Protein AF-A0A838WK75-F1 (afdb_monomer_lite)

Sequence (89 aa):
MPDPVFYSIGVDRPVTPEEPLPPLPPIPRGALVVIEGRAPIWRYGLAFHRLHGSAAGAVAVYDPRLGAVVVASHVTGYTEGQVLDLEPP

Foldseek 3Di:
DPDEAEQEQADPDDDDPVDDGDDGDDDAQQHEYEYDYDDDPVSVVVVVVVPPPPSHQWYFYQDPVFATATCDGNDPVDDHRDTDPDDDD

Radius of gyration: 12.43 Å; chains: 1; bounding box: 28×28×35 Å

Structure (mmCIF, N/CA/C/O backbone):
data_AF-A0A838WK75-F1
#
_entry.id   AF-A0A838WK75-F1
#
loop_
_atom_site.group_PDB
_atom_site.id
_atom_site.type_symbol
_atom_site.label_atom_id
_atom_site.label_alt_id
_atom_site.label_comp_id
_atom_site.label_asym_id
_atom_site.label_entity_id
_atom_site.label_seq_id
_atom_site.pdbx_PDB_ins_code
_atom_site.Cartn_x
_atom_site.Cartn_y
_atom_site.Cartn_z
_atom_site.occupancy
_atom_site.B_iso_or_equiv
_atom_site.auth_seq_id
_atom_site.auth_comp_id
_atom_site.auth_asym_id
_atom_site.auth_atom_id
_atom_site.pdbx_PDB_model_num
ATOM 1 N N . MET A 1 1 ? -14.226 8.549 6.845 1.00 62.12 1 MET A N 1
ATOM 2 C CA . MET A 1 1 ? -12.798 8.526 6.457 1.00 62.12 1 MET A CA 1
ATOM 3 C C . MET A 1 1 ? -12.729 8.819 4.967 1.00 62.12 1 MET A C 1
ATOM 5 O O . MET A 1 1 ? -13.730 8.550 4.316 1.00 62.12 1 MET A O 1
ATOM 9 N N . PRO A 1 2 ? -11.649 9.427 4.447 1.00 76.81 2 PRO A N 1
ATOM 10 C CA . PRO A 1 2 ? -11.489 9.560 3.002 1.00 76.81 2 PRO A CA 1
ATOM 11 C C . PRO A 1 2 ? -11.538 8.179 2.343 1.00 76.81 2 PRO A C 1
ATOM 13 O O . PRO A 1 2 ? -11.114 7.200 2.965 1.00 76.81 2 PRO A O 1
ATOM 16 N N . ASP A 1 3 ? -12.050 8.121 1.116 1.00 90.94 3 ASP A N 1
ATOM 17 C CA . ASP A 1 3 ? -12.071 6.889 0.330 1.00 90.94 3 ASP A CA 1
ATOM 18 C C . ASP A 1 3 ? -10.644 6.335 0.161 1.00 90.94 3 ASP A C 1
ATOM 20 O O . ASP A 1 3 ? -9.684 7.118 0.087 1.00 90.94 3 ASP A O 1
ATOM 24 N N . PRO A 1 4 ? -10.474 5.000 0.133 1.00 95.81 4 PRO A N 1
ATOM 25 C CA . PRO A 1 4 ? -9.170 4.396 -0.089 1.00 95.81 4 PRO A CA 1
ATOM 26 C C . PRO A 1 4 ? -8.611 4.815 -1.451 1.00 95.81 4 PRO A C 1
ATOM 28 O O . PRO A 1 4 ? -9.307 4.822 -2.464 1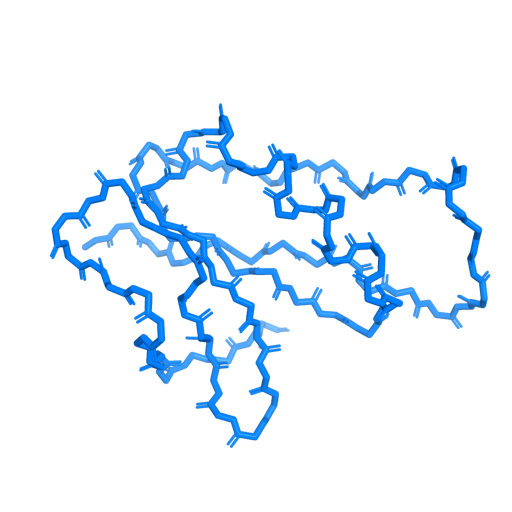.00 95.81 4 PRO A O 1
ATOM 31 N N . VAL A 1 5 ? -7.322 5.142 -1.472 1.00 98.19 5 VAL A N 1
ATOM 32 C CA . VAL A 1 5 ? -6.596 5.478 -2.696 1.00 98.19 5 VAL A CA 1
ATOM 33 C C . VAL A 1 5 ? -5.863 4.236 -3.179 1.00 98.19 5 VAL A C 1
ATOM 35 O O . VAL A 1 5 ? -4.985 3.725 -2.487 1.00 98.19 5 VAL A O 1
ATOM 38 N N . PHE A 1 6 ? -6.183 3.765 -4.380 1.00 98.38 6 PHE A N 1
ATOM 39 C CA . PHE A 1 6 ? -5.478 2.643 -4.993 1.00 98.38 6 PHE A CA 1
ATOM 40 C C . PHE A 1 6 ? -4.256 3.130 -5.770 1.00 98.38 6 PHE A C 1
ATOM 42 O O . PHE A 1 6 ? -4.338 4.058 -6.577 1.00 98.38 6 PHE A O 1
ATOM 49 N N . TYR A 1 7 ? -3.110 2.499 -5.522 1.00 98.50 7 TYR A N 1
ATOM 50 C CA . TYR A 1 7 ? -1.872 2.732 -6.248 1.00 98.50 7 TYR A CA 1
ATOM 51 C C . TYR A 1 7 ? -1.498 1.489 -7.054 1.00 98.50 7 TYR A C 1
ATOM 53 O O . TYR A 1 7 ? -0.876 0.558 -6.535 1.00 98.50 7 TYR A O 1
ATOM 61 N N . SER A 1 8 ? -1.882 1.499 -8.331 1.00 98.31 8 SER A N 1
ATOM 62 C CA . SER A 1 8 ? -1.587 0.412 -9.261 1.00 98.31 8 SER A CA 1
ATOM 63 C C . SER A 1 8 ? -0.119 0.417 -9.654 1.00 98.31 8 SER A C 1
ATOM 65 O O . SER A 1 8 ? 0.358 1.366 -10.276 1.00 98.31 8 SER A O 1
ATOM 67 N N . ILE A 1 9 ? 0.607 -0.643 -9.306 1.00 98.50 9 ILE A N 1
ATOM 68 C CA . ILE A 1 9 ? 2.015 -0.841 -9.686 1.00 98.50 9 ILE A CA 1
ATOM 69 C C . ILE A 1 9 ? 2.207 -1.996 -10.672 1.00 98.50 9 ILE A C 1
ATOM 71 O O . ILE A 1 9 ? 3.353 -2.348 -10.979 1.00 98.50 9 ILE A O 1
ATOM 75 N N . GLY A 1 10 ? 1.099 -2.586 -11.131 1.00 97.81 10 GLY A N 1
ATOM 76 C CA . GLY A 1 10 ? 1.072 -3.740 -12.018 1.00 97.81 10 GLY A CA 1
ATOM 77 C C . GLY A 1 10 ? 1.814 -3.507 -13.333 1.00 97.81 10 GLY A C 1
ATOM 78 O O . GLY A 1 10 ? 1.892 -2.389 -13.840 1.00 97.81 10 GLY A O 1
ATOM 79 N N . VAL A 1 11 ? 2.374 -4.584 -13.874 1.00 97.75 11 VAL A N 1
ATOM 80 C CA . VAL A 1 11 ? 3.096 -4.594 -15.150 1.00 97.75 11 VAL A CA 1
ATOM 81 C C . VAL A 1 11 ? 2.611 -5.763 -16.006 1.00 97.75 11 VAL A C 1
ATOM 83 O O . VAL A 1 11 ? 2.256 -6.820 -15.487 1.00 97.75 11 VAL A O 1
ATOM 86 N N . ASP A 1 12 ? 2.592 -5.579 -17.323 1.00 97.31 12 ASP A N 1
ATOM 87 C CA . ASP A 1 12 ? 2.139 -6.562 -18.318 1.00 97.31 12 ASP A CA 1
ATOM 88 C C . ASP A 1 12 ? 3.293 -7.337 -18.981 1.00 97.31 12 ASP A C 1
ATOM 90 O O . ASP A 1 12 ? 3.076 -8.296 -19.721 1.00 97.31 12 ASP A O 1
ATOM 94 N N . ARG A 1 13 ? 4.534 -6.948 -18.678 1.00 97.38 13 ARG A N 1
ATOM 95 C CA . ARG A 1 13 ? 5.774 -7.538 -19.188 1.00 97.38 13 ARG A CA 1
ATOM 96 C C . ARG A 1 13 ? 6.821 -7.672 -18.078 1.00 97.38 13 ARG A C 1
ATOM 98 O O . ARG A 1 13 ? 6.699 -7.015 -17.042 1.00 97.38 13 ARG A O 1
ATOM 105 N N . PRO A 1 14 ? 7.879 -8.479 -18.278 1.00 97.38 14 PRO A N 1
ATOM 106 C CA . PRO A 1 14 ? 9.047 -8.442 -17.408 1.00 97.38 14 PRO A CA 1
ATOM 107 C C . PRO A 1 14 ? 9.616 -7.021 -17.300 1.00 97.38 14 PRO A C 1
ATOM 109 O O . PRO A 1 14 ? 9.699 -6.300 -18.300 1.00 97.38 14 PRO A O 1
ATOM 112 N N . VAL A 1 15 ? 10.003 -6.645 -16.081 1.00 97.56 15 VAL A N 1
ATOM 113 C CA . VAL A 1 15 ? 10.582 -5.337 -15.754 1.00 97.56 15 VAL A CA 1
ATOM 114 C C . VAL A 1 15 ? 11.839 -5.484 -14.907 1.00 97.56 15 VAL A C 1
ATOM 116 O O . VAL A 1 15 ? 11.994 -6.483 -14.197 1.00 97.56 15 VAL A O 1
ATOM 119 N N . THR A 1 16 ? 12.716 -4.482 -14.952 1.00 97.62 16 THR A N 1
ATOM 120 C CA . THR A 1 16 ? 13.935 -4.418 -14.129 1.00 97.62 16 THR A CA 1
ATOM 121 C C . THR A 1 16 ? 13.807 -3.392 -12.990 1.00 97.62 16 THR A C 1
ATOM 123 O O . THR A 1 16 ? 12.914 -2.540 -13.033 1.00 97.62 16 THR A O 1
ATOM 126 N N . PRO A 1 17 ? 14.669 -3.444 -11.952 1.00 96.12 17 PRO A N 1
ATOM 127 C CA . PRO A 1 17 ? 14.648 -2.473 -10.851 1.00 96.12 17 PRO A CA 1
ATOM 128 C C . PRO A 1 17 ? 14.879 -1.010 -11.262 1.00 96.12 17 PRO A C 1
ATOM 130 O O . PRO A 1 17 ? 14.484 -0.108 -10.528 1.00 96.12 17 PRO A O 1
ATOM 133 N N . GLU A 1 18 ? 15.503 -0.762 -12.415 1.00 96.62 18 GLU A N 1
ATOM 134 C CA . GLU A 1 18 ? 15.734 0.581 -12.961 1.00 96.62 18 GLU A CA 1
ATOM 135 C C . GLU A 1 18 ? 14.452 1.219 -13.520 1.00 96.62 18 GLU A C 1
ATOM 137 O O . GLU A 1 18 ? 14.388 2.438 -13.687 1.00 96.62 18 GLU A O 1
ATOM 142 N N . GLU A 1 19 ? 13.419 0.419 -13.807 1.00 97.12 19 GLU A N 1
ATOM 143 C CA . GLU A 1 19 ? 12.155 0.931 -14.326 1.00 97.12 19 GLU A CA 1
ATOM 144 C C . GLU A 1 19 ? 11.335 1.617 -13.220 1.00 97.12 19 GLU A C 1
ATOM 146 O O . GLU A 1 19 ? 10.991 0.993 -12.206 1.00 97.12 19 GLU A O 1
ATOM 151 N N . PRO A 1 20 ? 10.945 2.892 -13.410 1.00 96.06 20 PRO A N 1
ATOM 152 C CA . PRO A 1 20 ? 10.319 3.672 -12.357 1.00 96.06 20 PRO A CA 1
ATOM 153 C C . PRO A 1 20 ? 8.935 3.133 -11.989 1.00 96.06 20 PRO A C 1
ATOM 155 O O . PRO A 1 20 ? 8.248 2.469 -12.773 1.00 96.06 20 PRO A O 1
ATOM 158 N N . LEU A 1 21 ? 8.497 3.461 -10.777 1.00 97.94 21 LEU A N 1
ATOM 159 C CA . LEU A 1 21 ? 7.097 3.325 -10.394 1.00 97.94 21 LEU A CA 1
ATOM 160 C C . LEU A 1 21 ? 6.227 4.358 -11.136 1.00 97.94 21 LEU A C 1
ATOM 162 O O . LEU A 1 21 ? 6.725 5.441 -11.460 1.00 97.94 21 LEU A O 1
ATOM 166 N N . PRO A 1 22 ? 4.927 4.078 -11.349 1.00 97.50 22 PRO A N 1
ATOM 167 C CA . PRO A 1 22 ? 3.999 5.089 -11.847 1.00 97.50 22 PRO A CA 1
ATOM 168 C C . PRO A 1 22 ? 3.933 6.298 -10.896 1.00 97.50 22 PRO A C 1
ATOM 170 O O . PRO A 1 22 ? 4.266 6.175 -9.710 1.00 97.50 22 PRO A O 1
ATOM 173 N N . PRO A 1 23 ? 3.524 7.484 -11.377 1.00 97.44 23 PRO A N 1
ATOM 174 C CA . PRO A 1 23 ? 3.336 8.642 -10.510 1.00 97.44 23 PRO A CA 1
ATOM 175 C C . PRO A 1 23 ? 2.333 8.322 -9.397 1.00 97.44 23 PRO A C 1
ATOM 177 O O . PRO A 1 23 ? 1.399 7.546 -9.595 1.00 97.44 23 PRO A O 1
ATOM 180 N N . LEU A 1 24 ? 2.532 8.917 -8.217 1.00 97.44 24 LEU A N 1
ATOM 181 C CA . LEU A 1 24 ? 1.570 8.749 -7.131 1.00 97.44 24 LEU A CA 1
ATOM 182 C C . LEU A 1 24 ? 0.239 9.403 -7.529 1.00 97.44 24 LEU A C 1
ATOM 184 O O . LEU A 1 24 ? 0.262 10.531 -8.037 1.00 97.44 24 LEU A O 1
ATOM 188 N N . PRO A 1 25 ? -0.905 8.750 -7.271 1.00 96.81 25 PRO A N 1
ATOM 189 C CA . PRO A 1 25 ? -2.195 9.422 -7.342 1.00 96.81 25 PRO A CA 1
ATOM 190 C C . PRO A 1 25 ? -2.264 10.550 -6.293 1.00 96.81 25 PRO A C 1
ATOM 192 O O . PRO A 1 25 ? -1.430 10.607 -5.383 1.00 96.81 25 PRO A O 1
ATOM 195 N N . PRO A 1 26 ? -3.251 11.457 -6.371 1.00 97.00 26 PRO A N 1
ATOM 196 C CA . PRO A 1 26 ? -3.531 12.380 -5.277 1.00 97.00 26 PRO A CA 1
ATOM 197 C C . PRO A 1 26 ? -3.817 11.603 -3.985 1.00 97.00 26 PRO A C 1
ATOM 199 O O . PRO A 1 26 ? -4.728 10.781 -3.944 1.00 97.00 26 PRO A O 1
ATOM 202 N N . ILE A 1 27 ? -3.045 11.866 -2.928 1.00 97.56 27 ILE A N 1
ATOM 203 C CA . ILE A 1 27 ? -3.209 11.228 -1.614 1.00 97.56 27 ILE A CA 1
ATOM 204 C C . ILE A 1 27 ? -3.703 12.295 -0.630 1.00 97.56 27 ILE A C 1
ATOM 206 O O . ILE A 1 27 ? -2.902 13.124 -0.184 1.00 97.56 27 ILE A O 1
ATOM 210 N N . PRO A 1 28 ? -5.004 12.314 -0.282 1.00 96.75 28 PRO A N 1
ATOM 211 C CA . PRO A 1 28 ? -5.500 13.161 0.793 1.00 96.75 28 PRO A CA 1
ATOM 212 C C . PRO A 1 28 ? -4.769 12.860 2.106 1.00 96.75 28 PRO A C 1
ATOM 214 O O . PRO A 1 28 ? -4.420 11.714 2.394 1.00 96.75 28 PRO A O 1
ATOM 217 N N . ARG A 1 29 ? -4.549 13.887 2.933 1.00 95.75 29 ARG A N 1
ATOM 218 C CA . ARG A 1 29 ? -3.879 13.711 4.227 1.00 95.75 29 ARG A CA 1
ATOM 219 C C . ARG A 1 29 ? -4.649 12.717 5.098 1.00 95.75 29 ARG A C 1
ATOM 221 O O . ARG A 1 29 ? -5.838 12.898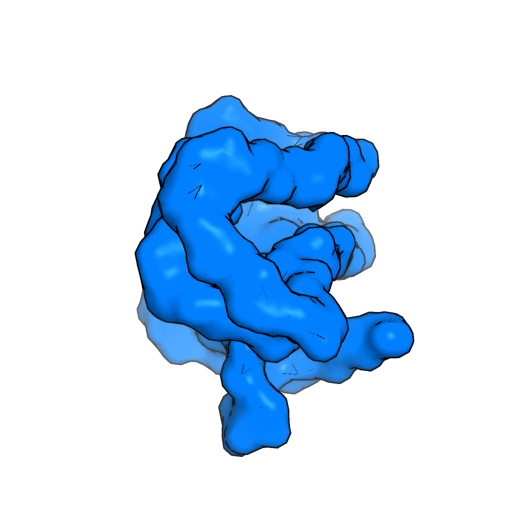 5.340 1.00 95.75 29 ARG A O 1
ATOM 228 N N . GLY A 1 30 ? -3.948 11.706 5.603 1.00 95.50 30 GLY A N 1
ATOM 229 C CA . GLY A 1 30 ? -4.525 10.658 6.439 1.00 95.50 30 GLY A CA 1
ATOM 230 C C . GLY A 1 30 ? -5.286 9.580 5.664 1.00 95.50 30 GLY A C 1
ATOM 231 O O . GLY A 1 30 ? -5.892 8.721 6.299 1.00 95.50 30 GLY A O 1
ATOM 232 N N . ALA A 1 31 ? -5.270 9.601 4.326 1.00 97.12 31 ALA A N 1
ATOM 233 C CA . ALA A 1 31 ? -5.900 8.560 3.522 1.00 97.12 31 ALA A CA 1
ATOM 234 C C . ALA A 1 31 ? -5.239 7.193 3.735 1.00 97.12 31 ALA A C 1
ATOM 236 O O . ALA A 1 31 ? -4.036 7.098 4.001 1.00 97.12 31 ALA A O 1
ATOM 237 N N . LEU A 1 32 ? -6.040 6.143 3.580 1.00 98.06 32 LEU A N 1
ATOM 238 C CA . LEU A 1 32 ? -5.548 4.789 3.380 1.00 98.06 32 LEU A CA 1
ATOM 239 C C . LEU A 1 32 ? -5.093 4.659 1.926 1.00 98.06 32 LEU A C 1
ATOM 241 O O . LEU A 1 32 ? -5.872 4.942 1.016 1.00 98.06 32 LEU A O 1
ATOM 245 N N . VAL A 1 33 ? -3.856 4.217 1.712 1.00 98.56 33 VAL A N 1
ATOM 246 C CA . VAL A 1 33 ? -3.354 3.886 0.374 1.00 98.56 33 VAL A CA 1
ATO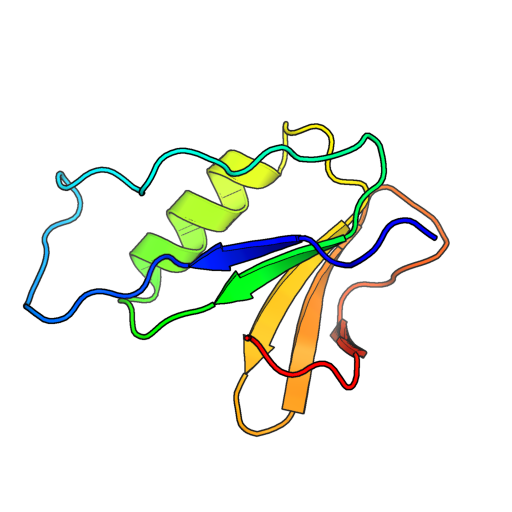M 247 C C . VAL A 1 33 ? -3.202 2.377 0.250 1.00 98.56 33 VAL A C 1
ATOM 249 O O . VAL A 1 33 ? -2.540 1.755 1.077 1.00 98.56 33 VAL A O 1
ATOM 252 N N . VAL A 1 34 ? -3.788 1.792 -0.792 1.00 98.69 34 VAL A N 1
ATOM 253 C CA . VAL A 1 34 ? -3.709 0.361 -1.095 1.00 98.69 34 VAL A CA 1
ATOM 254 C C . VAL A 1 34 ? -2.818 0.164 -2.318 1.00 98.69 34 VAL A C 1
ATOM 256 O O . VAL A 1 34 ? -3.141 0.631 -3.408 1.00 98.69 34 VAL A O 1
ATOM 259 N N . ILE A 1 35 ? -1.685 -0.514 -2.143 1.00 98.81 35 ILE A N 1
ATOM 260 C CA . ILE A 1 35 ? -0.809 -0.926 -3.244 1.00 98.81 35 ILE A CA 1
ATOM 261 C C . ILE A 1 35 ? -1.396 -2.187 -3.872 1.00 98.81 35 ILE A C 1
ATOM 263 O O . ILE A 1 35 ? -1.649 -3.167 -3.168 1.00 98.81 35 ILE A O 1
ATOM 267 N N . GLU A 1 36 ? -1.573 -2.180 -5.188 1.00 98.62 36 GLU A N 1
ATOM 268 C CA . GLU A 1 36 ? -2.123 -3.318 -5.924 1.00 98.62 36 GLU A CA 1
ATOM 269 C C . GLU A 1 36 ? -1.429 -3.523 -7.281 1.00 98.62 36 GLU A C 1
ATOM 271 O O . GLU A 1 36 ? -0.637 -2.694 -7.738 1.00 98.62 36 GLU A O 1
ATOM 276 N N . GLY A 1 37 ? -1.705 -4.664 -7.912 1.00 98.00 37 GLY A N 1
ATOM 277 C CA . GLY A 1 37 ? -1.285 -4.971 -9.277 1.00 98.00 37 GLY A CA 1
ATOM 278 C C . GLY A 1 37 ? -0.255 -6.098 -9.360 1.00 98.00 37 GLY A C 1
ATOM 279 O O . GLY A 1 37 ? 0.555 -6.328 -8.464 1.00 98.00 37 GLY A O 1
ATOM 280 N N . ARG A 1 38 ? -0.251 -6.846 -10.466 1.00 97.94 38 ARG A N 1
ATOM 281 C CA . ARG A 1 38 ? 0.710 -7.947 -10.661 1.00 97.94 38 ARG A CA 1
ATOM 282 C C . ARG A 1 38 ? 2.111 -7.383 -10.893 1.00 97.94 38 ARG A C 1
ATOM 284 O O . ARG A 1 38 ? 2.388 -6.835 -11.954 1.00 97.94 38 ARG A O 1
ATOM 291 N N . ALA A 1 39 ? 2.984 -7.519 -9.901 1.00 98.00 39 ALA A N 1
ATOM 292 C CA . ALA A 1 39 ? 4.334 -6.972 -9.930 1.00 98.00 39 ALA A CA 1
ATOM 293 C C . ALA A 1 39 ? 5.309 -7.817 -9.088 1.00 98.00 39 ALA A C 1
ATOM 295 O O . ALA A 1 39 ? 4.881 -8.515 -8.166 1.00 98.00 39 ALA A O 1
ATOM 296 N N . PRO A 1 40 ? 6.625 -7.751 -9.359 1.00 98.38 40 PRO A N 1
ATOM 297 C CA . PRO A 1 40 ? 7.630 -8.385 -8.510 1.00 98.38 40 PRO A CA 1
ATOM 298 C C . PRO A 1 40 ? 7.643 -7.817 -7.083 1.00 98.38 40 PRO A C 1
ATOM 300 O O . PRO A 1 40 ? 7.419 -6.623 -6.881 1.00 98.38 40 PRO A O 1
ATOM 303 N N . ILE A 1 41 ? 8.011 -8.642 -6.096 1.00 98.50 41 ILE A N 1
ATOM 304 C CA . ILE A 1 41 ? 8.059 -8.261 -4.668 1.00 98.50 41 ILE A CA 1
ATOM 305 C C . ILE A 1 41 ? 8.908 -7.003 -4.427 1.00 98.50 41 ILE A C 1
ATOM 307 O O . ILE A 1 41 ? 8.526 -6.128 -3.655 1.00 98.50 41 ILE A O 1
ATOM 311 N N . TRP A 1 42 ? 10.043 -6.861 -5.116 1.00 98.31 42 TRP A N 1
ATOM 312 C CA . TRP A 1 42 ? 10.902 -5.682 -4.961 1.00 98.31 42 TRP A CA 1
ATOM 313 C C . TRP A 1 42 ? 10.200 -4.378 -5.378 1.00 98.31 42 TRP A C 1
ATOM 315 O O . TRP A 1 42 ? 10.481 -3.324 -4.811 1.00 98.31 42 TRP A O 1
ATOM 325 N N . ARG A 1 43 ? 9.245 -4.437 -6.318 1.00 98.44 43 ARG A N 1
ATOM 326 C CA . ARG A 1 43 ? 8.469 -3.274 -6.772 1.00 98.44 43 ARG A CA 1
ATOM 327 C C . ARG A 1 43 ? 7.446 -2.858 -5.718 1.00 98.44 43 ARG A C 1
ATOM 329 O O . ARG A 1 43 ? 7.275 -1.664 -5.490 1.00 98.44 43 ARG A O 1
ATOM 336 N N . TYR A 1 44 ? 6.855 -3.829 -5.016 1.00 98.56 44 TYR A N 1
ATOM 337 C CA . TYR A 1 44 ? 6.054 -3.580 -3.814 1.00 98.56 44 TYR A CA 1
ATOM 338 C C . TYR A 1 44 ? 6.882 -2.924 -2.706 1.00 98.56 44 TYR A C 1
ATOM 340 O O . TYR A 1 44 ? 6.442 -1.933 -2.132 1.00 98.56 44 TYR A O 1
ATOM 348 N N . GLY A 1 45 ? 8.101 -3.412 -2.448 1.00 98.12 45 GLY A N 1
ATOM 349 C CA . GLY A 1 45 ? 9.012 -2.801 -1.473 1.00 98.12 45 GLY A CA 1
ATOM 350 C C . GLY A 1 45 ? 9.361 -1.349 -1.816 1.00 98.12 45 GLY A C 1
ATOM 351 O O . GLY A 1 45 ? 9.314 -0.475 -0.950 1.00 98.12 45 GLY A O 1
ATOM 352 N N . LEU A 1 46 ? 9.632 -1.066 -3.095 1.00 97.81 46 LEU A N 1
ATOM 353 C CA . LEU A 1 46 ? 9.880 0.293 -3.577 1.00 97.81 46 LEU A CA 1
ATOM 354 C C . LEU A 1 46 ? 8.641 1.190 -3.427 1.00 97.81 46 LEU A C 1
ATOM 356 O O . LEU A 1 46 ? 8.763 2.338 -3.002 1.00 97.81 46 LEU A O 1
ATOM 360 N N . ALA A 1 47 ? 7.450 0.676 -3.746 1.00 98.50 47 ALA A N 1
ATOM 361 C CA . ALA A 1 47 ? 6.192 1.413 -3.627 1.00 98.50 47 ALA A CA 1
ATOM 362 C C . ALA A 1 47 ? 5.851 1.723 -2.165 1.00 98.50 47 ALA A C 1
ATOM 364 O O . ALA A 1 47 ? 5.539 2.866 -1.835 1.00 98.50 47 ALA A O 1
ATOM 365 N N . PHE A 1 48 ? 6.003 0.740 -1.277 1.00 98.44 48 PHE A N 1
ATOM 366 C CA . PHE A 1 48 ? 5.863 0.918 0.163 1.00 98.44 48 PHE A CA 1
ATOM 367 C C . PHE A 1 48 ? 6.823 1.990 0.686 1.00 98.44 48 PHE A C 1
ATOM 369 O O . PHE A 1 48 ? 6.397 2.944 1.338 1.00 98.44 48 PHE A O 1
ATOM 376 N N . HIS A 1 49 ? 8.111 1.896 0.336 1.00 97.38 49 HIS A N 1
ATOM 377 C CA . HIS A 1 49 ? 9.089 2.890 0.763 1.00 97.38 49 HIS A CA 1
ATOM 378 C C . HIS A 1 49 ? 8.799 4.277 0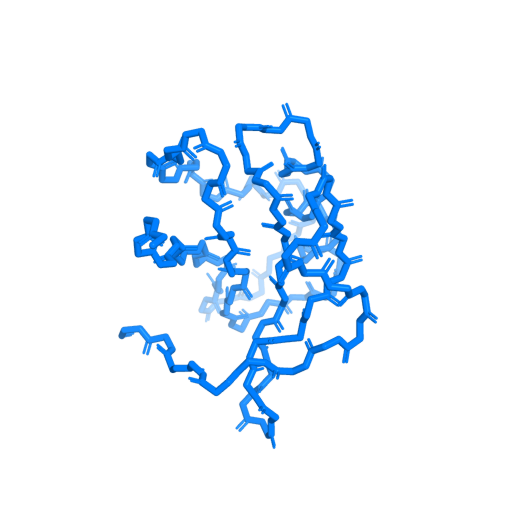.172 1.00 97.38 49 HIS A C 1
ATOM 380 O O . HIS A 1 49 ? 8.995 5.280 0.844 1.00 97.38 49 HIS A O 1
ATOM 386 N N . ARG A 1 50 ? 8.258 4.383 -1.043 1.00 96.81 50 ARG A N 1
ATOM 387 C CA . ARG A 1 50 ? 7.818 5.673 -1.594 1.00 96.81 50 ARG A CA 1
ATOM 388 C C . ARG A 1 50 ? 6.642 6.277 -0.813 1.00 96.81 50 ARG A C 1
ATOM 390 O O . ARG A 1 50 ? 6.556 7.496 -0.690 1.00 96.81 50 ARG A O 1
ATOM 397 N N . LEU A 1 51 ? 5.745 5.439 -0.295 1.00 98.12 51 LEU A N 1
ATOM 398 C CA . LEU A 1 51 ? 4.545 5.860 0.430 1.00 98.12 51 LEU A CA 1
ATOM 399 C C . LEU A 1 51 ? 4.791 6.168 1.914 1.00 98.12 51 LEU A C 1
ATOM 401 O O . LEU A 1 51 ? 4.025 6.952 2.473 1.00 98.12 51 LEU A O 1
ATOM 405 N N . HIS A 1 52 ? 5.843 5.625 2.542 1.00 93.06 52 HIS A N 1
ATOM 406 C CA . HIS A 1 52 ? 6.074 5.790 3.989 1.00 93.06 52 HIS A CA 1
ATOM 407 C C . HIS A 1 52 ? 6.186 7.262 4.430 1.00 93.06 52 HIS A C 1
ATOM 409 O O . HIS A 1 52 ? 5.739 7.611 5.516 1.00 93.06 52 HIS A O 1
ATOM 415 N N . GLY A 1 53 ? 6.760 8.124 3.582 1.00 92.12 53 GLY A N 1
ATOM 416 C CA . GLY A 1 53 ? 6.901 9.566 3.825 1.00 92.12 53 GLY A CA 1
ATOM 417 C C . GLY A 1 53 ? 5.825 10.427 3.154 1.00 92.12 53 GLY A C 1
ATOM 418 O O . GLY A 1 53 ? 5.978 11.644 3.072 1.00 92.12 53 GLY A O 1
ATOM 419 N N . SER A 1 54 ? 4.775 9.812 2.602 1.00 96.50 54 SER A N 1
ATOM 420 C CA . SER A 1 54 ? 3.688 10.519 1.916 1.00 96.50 54 SER A CA 1
ATOM 421 C C . SER A 1 54 ? 2.652 11.088 2.899 1.00 96.50 54 SER A C 1
ATOM 423 O O . SER A 1 54 ? 2.783 10.975 4.115 1.00 96.50 54 SER A O 1
ATOM 425 N N . ALA A 1 55 ? 1.583 11.693 2.374 1.00 96.94 55 ALA A N 1
ATOM 426 C CA . ALA A 1 55 ? 0.462 12.169 3.184 1.00 96.94 55 ALA A CA 1
ATOM 427 C C . ALA A 1 55 ? -0.455 11.036 3.702 1.00 96.94 55 ALA A C 1
ATOM 429 O O . ALA A 1 55 ? -1.415 11.326 4.419 1.00 96.94 55 ALA A O 1
ATOM 430 N N . ALA A 1 56 ? -0.188 9.777 3.337 1.00 97.62 56 ALA A N 1
ATOM 431 C CA . ALA A 1 56 ? -0.969 8.620 3.761 1.00 97.62 56 ALA A CA 1
ATOM 432 C C . ALA A 1 56 ? -0.976 8.466 5.291 1.00 97.62 56 ALA A C 1
ATOM 434 O O . ALA A 1 56 ? 0.047 8.611 5.959 1.00 97.62 56 ALA A O 1
ATOM 435 N N . GLY A 1 57 ? -2.145 8.145 5.846 1.00 97.31 57 GLY A N 1
ATOM 436 C CA . GLY A 1 57 ? -2.286 7.778 7.257 1.00 97.31 57 GLY A CA 1
ATOM 437 C C . GLY A 1 57 ? -1.922 6.318 7.512 1.00 97.31 57 GLY A C 1
ATOM 438 O O . GLY A 1 57 ? -1.372 6.000 8.562 1.00 97.31 57 GLY A O 1
ATOM 439 N N . ALA A 1 58 ? -2.198 5.449 6.540 1.00 98.12 58 ALA A N 1
ATOM 440 C CA . ALA A 1 58 ? -1.849 4.035 6.561 1.00 98.12 58 ALA A CA 1
ATOM 441 C C . ALA A 1 58 ? -1.600 3.524 5.138 1.00 98.12 58 ALA A C 1
ATOM 443 O O . ALA A 1 58 ? -2.119 4.078 4.163 1.00 98.12 58 ALA A O 1
ATOM 444 N N . VAL A 1 59 ? -0.818 2.453 5.032 1.00 98.62 59 VAL A N 1
ATOM 445 C CA . VAL A 1 59 ? -0.518 1.766 3.774 1.00 98.62 59 VAL A CA 1
ATOM 446 C C . VAL A 1 59 ? -0.916 0.303 3.904 1.00 98.62 59 VAL A C 1
ATOM 448 O O . VAL A 1 59 ? -0.581 -0.354 4.891 1.00 98.62 59 VAL A O 1
ATOM 451 N N . ALA A 1 60 ? -1.603 -0.210 2.891 1.00 98.69 60 ALA A N 1
ATOM 452 C CA . ALA A 1 60 ? -1.977 -1.607 2.766 1.00 98.69 60 ALA A CA 1
ATOM 453 C C . ALA A 1 60 ? -1.484 -2.197 1.441 1.00 98.69 60 ALA A C 1
ATOM 455 O O . ALA A 1 60 ? -1.233 -1.475 0.476 1.00 98.69 60 ALA A O 1
ATOM 456 N N . VAL A 1 61 ? -1.358 -3.519 1.397 1.00 98.75 61 VAL A N 1
ATOM 457 C CA . VAL A 1 61 ? -1.067 -4.294 0.189 1.00 98.75 61 VAL A CA 1
ATOM 458 C C . VAL A 1 61 ? -2.264 -5.190 -0.096 1.00 98.75 61 VAL A C 1
ATOM 460 O O . VAL A 1 61 ? -2.725 -5.902 0.794 1.00 98.75 61 VAL A O 1
ATOM 463 N N . TYR A 1 62 ? -2.781 -5.141 -1.321 1.00 98.69 62 TYR A N 1
ATOM 464 C CA . TYR A 1 62 ? -3.895 -5.989 -1.730 1.00 98.69 62 TYR A CA 1
ATOM 465 C C . TYR A 1 62 ? -3.435 -7.427 -2.001 1.00 98.69 62 TYR A C 1
ATOM 467 O O . TYR A 1 62 ? -2.537 -7.659 -2.812 1.00 98.69 62 TYR A O 1
ATOM 475 N N . ASP A 1 63 ? -4.085 -8.389 -1.349 1.00 98.19 63 ASP A N 1
ATOM 476 C CA . ASP A 1 63 ? -4.001 -9.817 -1.652 1.00 98.19 63 ASP A CA 1
ATOM 477 C C . ASP A 1 63 ? -5.385 -10.295 -2.134 1.00 98.19 63 ASP A C 1
ATOM 479 O O . ASP A 1 63 ? -6.339 -10.245 -1.354 1.00 98.19 63 ASP A O 1
ATOM 483 N N . PRO A 1 64 ? -5.523 -10.815 -3.372 1.00 97.44 64 PRO A N 1
ATOM 484 C CA . PRO A 1 64 ? -6.800 -11.300 -3.906 1.00 97.44 64 PRO A CA 1
ATOM 485 C C . PRO A 1 64 ? -7.494 -12.396 -3.081 1.00 97.44 64 PRO A C 1
ATOM 487 O O . PRO A 1 64 ? -8.643 -12.728 -3.352 1.00 97.44 64 PRO A O 1
ATOM 490 N N . ARG A 1 65 ? -6.801 -13.023 -2.123 1.00 97.94 65 ARG A N 1
ATOM 491 C CA . ARG A 1 65 ? -7.350 -14.066 -1.242 1.00 97.94 65 ARG A CA 1
ATOM 492 C C . ARG A 1 65 ? -7.857 -13.525 0.092 1.00 97.94 65 ARG A C 1
ATOM 494 O O . ARG A 1 65 ? -8.532 -14.266 0.801 1.00 97.94 65 ARG A O 1
ATOM 501 N N . LEU A 1 66 ? -7.478 -12.301 0.461 1.00 98.12 66 LEU A N 1
ATOM 502 C CA . LEU A 1 66 ? -7.730 -11.732 1.788 1.00 98.12 66 LEU A CA 1
ATOM 503 C C .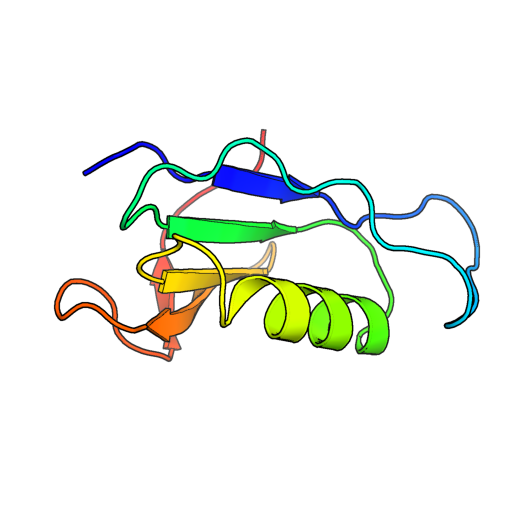 LEU A 1 66 ? -8.426 -10.367 1.730 1.00 98.12 66 LEU A C 1
ATOM 505 O O . LEU A 1 66 ? -9.276 -10.101 2.569 1.00 98.12 66 LEU A O 1
ATOM 509 N N . GLY A 1 67 ? -8.049 -9.508 0.782 1.00 98.25 67 GLY A N 1
ATOM 510 C CA . GLY A 1 67 ? -8.366 -8.079 0.773 1.00 98.25 67 GLY A CA 1
ATOM 511 C C . GLY A 1 67 ? -7.108 -7.221 0.940 1.00 98.25 67 GLY A C 1
ATOM 512 O O . GLY A 1 67 ? -5.987 -7.666 0.680 1.00 98.25 67 GLY A O 1
ATOM 513 N N . ALA A 1 68 ? -7.266 -5.972 1.375 1.00 98.50 68 ALA A N 1
ATOM 514 C CA . ALA A 1 68 ? -6.144 -5.068 1.619 1.00 98.50 68 ALA A CA 1
ATOM 515 C C . ALA A 1 68 ? -5.573 -5.277 3.030 1.00 98.50 68 ALA A C 1
ATOM 517 O O . ALA A 1 68 ? -6.203 -4.928 4.028 1.00 98.50 68 ALA A O 1
ATOM 518 N N . VAL A 1 69 ? -4.365 -5.834 3.120 1.00 98.75 69 VAL A N 1
ATOM 519 C CA . VAL A 1 69 ? -3.666 -6.083 4.388 1.00 98.75 69 VAL A CA 1
ATOM 520 C C . VAL A 1 69 ? -2.848 -4.854 4.763 1.00 98.75 69 VAL A C 1
ATOM 522 O O . VAL A 1 69 ? -1.939 -4.468 4.029 1.00 98.75 69 VAL A O 1
ATOM 525 N N . VAL A 1 70 ? -3.147 -4.229 5.900 1.00 98.62 70 VAL A N 1
ATOM 526 C CA . VAL A 1 70 ? -2.398 -3.072 6.407 1.00 98.62 70 VAL A CA 1
ATOM 527 C C . VAL A 1 70 ? -0.976 -3.501 6.770 1.00 98.62 70 VAL A C 1
ATOM 529 O O . VAL A 1 70 ? -0.778 -4.431 7.549 1.00 98.62 70 VAL A O 1
ATOM 532 N N . VAL A 1 71 ? 0.021 -2.808 6.221 1.00 98.50 71 VAL A N 1
ATOM 533 C CA . VAL A 1 71 ? 1.452 -3.103 6.425 1.00 98.50 71 VAL A CA 1
ATOM 534 C C . VAL A 1 71 ? 2.196 -2.006 7.189 1.00 98.50 71 VAL A C 1
ATOM 536 O O . VAL A 1 71 ? 3.289 -2.258 7.685 1.00 98.50 71 VAL A O 1
ATOM 539 N N . ALA A 1 72 ? 1.622 -0.804 7.294 1.00 98.25 72 ALA A N 1
ATOM 540 C CA . ALA A 1 72 ? 2.116 0.268 8.156 1.00 98.25 72 ALA A CA 1
ATOM 541 C C . ALA A 1 72 ? 1.001 1.266 8.480 1.00 98.25 72 ALA A C 1
ATOM 543 O O . ALA A 1 72 ? 0.173 1.574 7.615 1.00 98.25 72 ALA A O 1
ATOM 544 N N . SER A 1 73 ? 1.024 1.827 9.689 1.00 97.56 73 SER A N 1
ATOM 545 C CA . SER A 1 73 ? 0.098 2.883 10.099 1.00 97.56 73 SER A CA 1
ATOM 546 C C . SER A 1 73 ? 0.780 3.984 10.918 1.00 97.56 73 SER A C 1
ATOM 548 O O . SER A 1 73 ? 1.611 3.723 11.781 1.00 97.56 73 SER A O 1
ATOM 550 N N . HIS A 1 74 ? 0.380 5.235 10.682 1.00 96.69 74 HIS A N 1
ATOM 551 C CA . HIS A 1 74 ? 0.693 6.393 11.531 1.00 96.69 74 HIS A CA 1
ATOM 552 C C . HIS A 1 74 ? -0.530 6.883 12.323 1.00 96.69 74 HIS A C 1
ATOM 554 O O . HIS A 1 74 ? -0.479 7.926 12.978 1.00 96.69 74 HIS A O 1
ATOM 560 N N . VAL A 1 75 ? -1.656 6.173 12.230 1.00 94.94 75 VAL A N 1
ATOM 561 C CA . VAL A 1 75 ? -2.928 6.550 12.851 1.00 94.94 75 VAL A CA 1
ATOM 562 C C . VAL A 1 75 ? -3.491 5.391 13.661 1.00 94.94 75 VAL A C 1
ATOM 564 O O . VAL A 1 75 ? -3.299 4.225 13.339 1.00 94.94 75 VAL A O 1
ATOM 567 N N . THR A 1 76 ? -4.252 5.698 14.705 1.00 93.69 76 THR A N 1
ATOM 568 C CA . THR A 1 76 ? -4.828 4.678 15.597 1.00 93.69 76 THR A CA 1
ATOM 569 C C . THR A 1 76 ? -5.985 3.892 14.975 1.00 93.69 76 THR A C 1
ATOM 571 O O . THR A 1 76 ? -6.398 2.882 15.533 1.00 93.69 76 THR A O 1
ATOM 574 N N . GLY A 1 77 ? -6.522 4.346 13.838 1.00 94.25 77 GLY A N 1
ATOM 575 C CA . GLY A 1 77 ? -7.634 3.691 13.142 1.00 94.25 77 GLY A CA 1
ATOM 576 C C . GLY A 1 77 ? -7.247 2.455 12.325 1.00 94.25 77 GLY A C 1
ATOM 577 O O . GLY A 1 77 ? -8.143 1.758 11.860 1.00 94.25 77 GLY A O 1
ATOM 578 N N . TYR A 1 78 ? -5.947 2.191 12.152 1.00 97.06 78 TYR A N 1
ATOM 579 C CA . TYR A 1 78 ? -5.434 1.030 11.428 1.00 97.06 78 TYR A CA 1
ATOM 580 C C . TYR A 1 78 ? -4.287 0.380 12.198 1.00 97.06 78 TYR A C 1
ATOM 582 O O . TYR A 1 78 ? -3.483 1.076 12.820 1.00 97.06 78 TYR A O 1
ATOM 590 N N . THR A 1 79 ? -4.193 -0.944 12.127 1.00 97.88 79 THR A N 1
ATOM 591 C CA . THR A 1 79 ? -3.125 -1.729 12.765 1.00 97.88 79 THR A CA 1
ATOM 592 C C . THR A 1 79 ? -2.489 -2.668 11.753 1.00 97.88 79 THR A C 1
ATOM 594 O O . THR A 1 79 ? -3.180 -3.224 10.903 1.00 97.88 79 THR A O 1
ATOM 597 N N . GLU A 1 80 ? -1.176 -2.862 11.830 1.00 98.38 80 GLU A N 1
ATOM 598 C CA . GLU A 1 80 ? -0.459 -3.800 10.971 1.00 98.38 80 GLU A CA 1
ATOM 599 C C . GLU A 1 80 ? -1.050 -5.215 11.080 1.00 98.38 80 GLU A C 1
ATOM 601 O O . GLU A 1 80 ? -1.352 -5.709 12.166 1.00 98.38 80 GLU A O 1
ATOM 606 N N . GLY A 1 81 ? -1.238 -5.871 9.934 1.00 98.50 81 GLY A N 1
ATOM 607 C CA . GLY A 1 81 ? -1.888 -7.178 9.829 1.00 98.50 81 GLY A CA 1
ATOM 608 C C . GLY A 1 81 ? -3.419 -7.132 9.796 1.00 98.50 81 GLY A C 1
ATOM 609 O O . GLY A 1 81 ? -4.038 -8.156 9.512 1.00 98.50 81 GLY A O 1
ATOM 610 N N . GLN A 1 82 ? -4.047 -5.974 10.028 1.00 98.56 82 GLN A N 1
ATOM 611 C CA . GLN A 1 82 ? -5.482 -5.805 9.801 1.00 98.56 82 GLN A CA 1
ATOM 612 C C . GLN A 1 82 ? -5.811 -6.057 8.327 1.00 98.56 82 GLN A C 1
ATOM 614 O O . GLN A 1 82 ? -5.193 -5.473 7.437 1.00 98.56 82 GLN A O 1
ATOM 619 N N . VAL A 1 83 ? -6.814 -6.896 8.078 1.00 98.56 83 VAL A N 1
ATOM 620 C CA . VAL A 1 83 ? -7.328 -7.173 6.735 1.00 98.56 83 VAL A CA 1
ATOM 621 C C . VAL A 1 83 ? -8.589 -6.347 6.512 1.00 98.56 83 VAL A C 1
ATOM 623 O O . VAL A 1 83 ? -9.512 -6.386 7.326 1.00 98.56 83 VAL A O 1
ATOM 626 N N . LEU A 1 84 ? -8.609 -5.577 5.429 1.00 97.94 84 LEU A N 1
ATOM 627 C CA . LEU A 1 84 ? -9.742 -4.761 5.012 1.00 97.94 84 LEU A CA 1
ATOM 628 C C . LEU A 1 84 ? -10.417 -5.414 3.807 1.00 97.94 84 LEU A C 1
ATOM 630 O O . LEU A 1 84 ? -9.755 -5.697 2.807 1.00 97.94 84 LEU A O 1
ATOM 634 N N . ASP A 1 85 ? -11.728 -5.613 3.906 1.00 97.38 85 ASP A N 1
ATOM 635 C CA . ASP A 1 85 ? -12.563 -6.132 2.823 1.00 97.38 85 ASP A CA 1
ATOM 636 C C . ASP A 1 85 ? -12.779 -5.034 1.768 1.00 97.38 85 ASP A C 1
ATOM 638 O O . ASP A 1 85 ? -13.688 -4.210 1.865 1.00 97.38 85 ASP A O 1
ATOM 642 N N . LEU A 1 86 ? -11.830 -4.938 0.836 1.00 95.56 86 LEU A N 1
ATOM 643 C CA . LEU A 1 86 ? -11.766 -3.944 -0.231 1.00 95.56 86 LEU A CA 1
ATOM 644 C C . LEU A 1 86 ? -11.354 -4.641 -1.522 1.00 95.56 86 LEU A C 1
ATOM 646 O O . LEU A 1 86 ? -10.403 -5.422 -1.515 1.00 95.56 86 LEU A 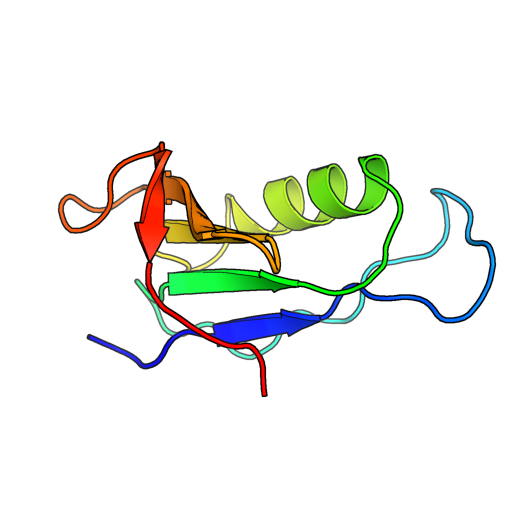O 1
ATOM 650 N N . GLU A 1 87 ? -11.997 -4.286 -2.630 1.00 94.00 87 GLU A N 1
ATOM 651 C CA . GLU A 1 87 ? -11.594 -4.707 -3.971 1.00 94.00 87 GLU A CA 1
ATOM 652 C C . GLU A 1 87 ? -11.022 -3.512 -4.750 1.00 94.00 87 GLU A C 1
ATOM 654 O O . GLU A 1 87 ? -11.553 -2.401 -4.638 1.00 94.00 87 GLU A O 1
ATOM 659 N N . PRO A 1 88 ? -9.924 -3.700 -5.506 1.00 91.38 88 PRO A N 1
ATOM 660 C CA . PRO A 1 88 ? -9.441 -2.688 -6.433 1.00 91.38 88 PRO A CA 1
ATOM 661 C C . PRO A 1 88 ? -10.446 -2.463 -7.580 1.00 91.38 88 PRO A C 1
ATOM 663 O O . PRO A 1 88 ? -11.210 -3.376 -7.900 1.00 91.38 88 PRO A O 1
ATOM 666 N N . PRO A 1 89 ? -10.461 -1.254 -8.172 1.00 88.31 89 PRO A N 1
ATOM 667 C CA . PRO A 1 89 ? -11.396 -0.869 -9.233 1.00 88.31 89 PRO A CA 1
ATOM 668 C C . PRO A 1 89 ? -11.175 -1.595 -10.569 1.00 88.31 89 PRO A C 1
ATOM 670 O O . PRO A 1 89 ? -10.051 -2.087 -10.820 1.00 88.31 89 PRO A O 1
#

Secondary structure (DSSP, 8-state):
-PPPEEEE---SS---TTSPPPPPPP--TT-EEEEESS--HHHHHHHHHHHHTSS-SEEEEEETTTEEEEEEESSTT--TT-EE-----

pLDDT: mean 96.59, std 4.65, range [62.12, 98.81]